Protein AF-A0A7K0R5L4-F1 (afdb_monomer_lite)

Secondary structure (DSSP, 8-state):
-------------GGGGTSS-GGGSHHHHHHHHHHHHHHHHHHHHHHHHTT-GGGGGGTTTTHHHHHHHHHHHHIIIIIHHHHHHHHHHHHHTTSPPSS-SSEEEE-SSSTT-EEEE-SSSEEEEEE------SHHHHHHHHHHHHHHHHHHHHHHHHHHHHHHHHHHHHHHHHHHHHT--

Radius of gyration: 28.21 Å; chains: 1; bounding box: 53×35×103 Å

pLDDT: mean 73.74, std 12.32, range [48.25, 95.38]

Structure (mmCIF, N/CA/C/O backbone):
data_AF-A0A7K0R5L4-F1
#
_entry.id   AF-A0A7K0R5L4-F1
#
loop_
_atom_site.group_PDB
_atom_site.id
_atom_site.type_symbol
_atom_site.label_atom_id
_atom_site.label_alt_id
_atom_site.label_comp_id
_atom_site.label_asym_id
_atom_site.label_entity_id
_atom_site.label_seq_id
_atom_site.pdbx_PDB_ins_code
_atom_site.Cartn_x
_atom_site.Cartn_y
_atom_site.Cartn_z
_atom_site.occupancy
_atom_site.B_iso_or_equiv
_atom_site.auth_seq_id
_atom_site.auth_comp_id
_atom_site.auth_asym_id
_atom_site.auth_atom_id
_atom_site.pdbx_PDB_model_num
ATOM 1 N N . MET A 1 1 ? -22.584 -23.603 46.325 1.00 52.84 1 MET A N 1
ATOM 2 C CA . MET A 1 1 ? -22.838 -22.662 45.208 1.00 52.84 1 MET A CA 1
ATOM 3 C C . MET A 1 1 ? -21.720 -22.797 44.180 1.00 52.84 1 MET A C 1
ATOM 5 O O . MET A 1 1 ? -20.584 -22.486 44.502 1.00 52.84 1 MET A O 1
ATOM 9 N N . LYS A 1 2 ? -22.004 -23.325 42.982 1.00 53.44 2 LYS A N 1
ATOM 10 C CA . LYS A 1 2 ? -21.028 -23.405 41.880 1.00 53.44 2 LYS A CA 1
ATOM 11 C C . LYS A 1 2 ? -21.052 -22.078 41.121 1.00 53.44 2 LYS A C 1
ATOM 13 O O . LYS A 1 2 ? -22.028 -21.785 40.436 1.00 53.44 2 LYS A O 1
ATOM 18 N N . THR A 1 3 ? -20.006 -21.274 41.265 1.00 54.81 3 THR A N 1
ATOM 19 C CA . THR A 1 3 ? -19.785 -20.077 40.451 1.00 54.81 3 THR A CA 1
ATOM 20 C C . THR A 1 3 ? -19.593 -20.512 39.003 1.00 54.81 3 THR A C 1
ATOM 22 O O . THR A 1 3 ? -18.590 -21.115 38.624 1.00 54.81 3 THR A O 1
ATOM 25 N N . LYS A 1 4 ? -20.619 -20.258 38.191 1.00 66.06 4 LYS A N 1
ATOM 26 C CA . LYS A 1 4 ? -20.609 -20.470 36.748 1.00 66.06 4 LYS A CA 1
ATOM 27 C C . LYS A 1 4 ? -19.575 -19.499 36.176 1.00 66.06 4 LYS A C 1
ATOM 29 O O . LYS A 1 4 ? -19.881 -18.326 35.991 1.00 66.06 4 LYS A O 1
ATOM 34 N N . ARG A 1 5 ? -18.334 -19.959 35.969 1.00 53.28 5 ARG A N 1
ATOM 35 C CA . ARG A 1 5 ? -17.346 -19.221 35.173 1.00 53.28 5 ARG A CA 1
ATOM 36 C C . ARG A 1 5 ? -17.990 -19.026 33.809 1.00 53.28 5 ARG A C 1
ATOM 38 O O . ARG A 1 5 ? -18.145 -19.989 33.061 1.00 53.28 5 ARG A O 1
ATOM 45 N N . MET A 1 6 ? -18.460 -17.811 33.538 1.00 56.47 6 MET A N 1
ATOM 46 C CA . MET A 1 6 ? -18.847 -17.434 32.191 1.00 56.47 6 MET A CA 1
ATOM 47 C C . MET A 1 6 ? -17.599 -17.651 31.349 1.00 56.47 6 MET A C 1
ATOM 49 O O . MET A 1 6 ? -16.565 -17.043 31.625 1.00 56.47 6 MET A O 1
ATOM 53 N N . ALA A 1 7 ? -17.667 -18.604 30.420 1.00 58.09 7 ALA A N 1
ATOM 54 C CA . ALA A 1 7 ? -16.623 -18.790 29.434 1.00 58.09 7 ALA A CA 1
ATOM 55 C C . ALA A 1 7 ? -16.389 -17.416 28.811 1.00 58.09 7 ALA A C 1
ATOM 57 O O . ALA A 1 7 ? -17.320 -16.842 28.240 1.00 58.09 7 ALA A O 1
ATOM 58 N N . GLN A 1 8 ? -15.195 -16.852 29.021 1.00 52.22 8 GLN A N 1
ATOM 59 C CA . GLN A 1 8 ? -14.811 -15.647 28.309 1.00 52.22 8 GLN A CA 1
ATOM 60 C C . GLN A 1 8 ? -15.031 -15.971 26.832 1.00 52.22 8 GLN A C 1
ATOM 62 O O . GLN A 1 8 ? -14.513 -16.995 26.371 1.00 52.22 8 GLN A O 1
ATOM 67 N N . PRO A 1 9 ? -15.873 -15.204 26.115 1.00 55.38 9 PRO A N 1
ATOM 68 C CA . PRO A 1 9 ? -16.010 -15.407 24.688 1.00 55.38 9 PRO A CA 1
ATOM 69 C C . PRO A 1 9 ? -14.595 -15.348 24.133 1.00 55.38 9 PRO A C 1
ATOM 71 O O . PRO A 1 9 ? -13.865 -14.408 24.450 1.00 55.38 9 PRO A O 1
ATOM 74 N N . VAL A 1 10 ? -14.197 -16.393 23.406 1.00 52.44 10 VAL A N 1
ATOM 75 C CA . VAL A 1 10 ? -12.928 -16.423 22.685 1.00 52.44 10 VAL A CA 1
ATOM 76 C C . VAL A 1 10 ? -12.973 -15.217 21.757 1.00 52.44 10 VAL A C 1
ATOM 78 O O . VAL A 1 10 ? -13.641 -15.233 20.725 1.00 52.44 10 VAL A O 1
ATOM 81 N N . TYR A 1 11 ? -12.385 -14.115 22.213 1.00 52.62 11 TYR A N 1
ATOM 82 C CA . TYR A 1 11 ? -12.186 -12.929 21.412 1.00 52.62 11 TYR A CA 1
ATOM 83 C C . TYR A 1 11 ? -11.163 -13.364 20.375 1.00 52.62 11 TYR A C 1
ATOM 85 O O . TYR A 1 11 ? -10.020 -13.649 20.727 1.00 52.62 11 TYR A O 1
ATOM 93 N N . ASP A 1 12 ? -11.596 -13.498 19.120 1.00 51.47 12 ASP A N 1
ATOM 94 C CA . ASP A 1 12 ? -10.668 -13.577 17.997 1.00 51.47 12 ASP A CA 1
ATOM 95 C C . ASP A 1 12 ? -9.736 -12.379 18.131 1.00 51.47 12 ASP A C 1
ATOM 97 O O . ASP A 1 12 ? -10.193 -11.241 18.001 1.00 51.47 12 ASP A O 1
ATOM 101 N N . ASP A 1 13 ? -8.476 -12.650 18.475 1.00 50.50 13 ASP A N 1
ATOM 102 C CA . ASP A 1 13 ? -7.498 -11.636 18.840 1.00 50.50 13 ASP A CA 1
ATOM 103 C C . ASP A 1 13 ? -7.417 -10.594 17.710 1.00 50.50 13 ASP A C 1
ATOM 105 O O . ASP A 1 13 ? -6.925 -10.886 16.607 1.00 50.50 13 ASP A O 1
ATOM 109 N N . PRO A 1 14 ? -7.954 -9.380 17.924 1.00 50.81 14 PRO A N 1
ATOM 110 C CA . PRO A 1 14 ? -8.039 -8.376 16.877 1.00 50.81 14 PRO A CA 1
ATOM 111 C C . PRO A 1 14 ? -6.661 -7.853 16.466 1.00 50.81 14 PRO A C 1
ATOM 113 O O . PRO A 1 14 ? -6.554 -7.167 15.443 1.00 50.81 14 PRO A O 1
ATOM 116 N N . ASN A 1 15 ? -5.597 -8.223 17.191 1.00 48.25 15 ASN A N 1
ATOM 117 C CA . ASN A 1 15 ? -4.221 -7.985 16.773 1.00 48.25 15 ASN A CA 1
ATOM 118 C C . ASN A 1 15 ? -3.901 -8.593 15.398 1.00 48.25 15 ASN A C 1
ATOM 120 O O . ASN A 1 15 ? -3.089 -8.023 14.669 1.00 48.25 15 ASN A O 1
ATOM 124 N N . ARG A 1 16 ? -4.612 -9.636 14.940 1.00 52.22 16 ARG A N 1
ATOM 125 C CA . ARG A 1 16 ? -4.403 -10.204 13.591 1.00 52.22 16 ARG A CA 1
ATOM 126 C C . ARG A 1 16 ? -4.712 -9.255 12.431 1.00 52.22 16 ARG A C 1
ATOM 128 O O . ARG A 1 16 ? -4.234 -9.476 11.322 1.00 52.22 16 ARG A O 1
ATOM 135 N N . LEU A 1 17 ? -5.494 -8.193 12.640 1.00 49.22 17 LEU A N 1
ATOM 136 C CA . LEU A 1 17 ? -5.710 -7.171 11.604 1.00 49.22 17 LEU A CA 1
ATOM 137 C C . LEU A 1 17 ? -4.501 -6.233 11.444 1.00 49.22 17 LEU A C 1
ATOM 139 O O . LEU A 1 17 ? -4.354 -5.619 10.389 1.00 49.22 17 LEU A O 1
ATOM 143 N N . TYR A 1 18 ? -3.633 -6.143 12.455 1.00 51.31 18 TYR A N 1
ATOM 144 C CA . TYR A 1 18 ? -2.391 -5.361 12.429 1.00 51.31 18 TYR A CA 1
ATOM 145 C C . TYR A 1 18 ? -1.170 -6.186 12.028 1.00 51.31 18 TYR A C 1
ATOM 147 O O . TYR A 1 18 ? -0.188 -5.621 11.556 1.00 51.31 18 TYR A O 1
ATOM 155 N N . GLU A 1 19 ? -1.260 -7.507 12.161 1.00 53.19 19 GLU A N 1
ATOM 156 C CA . GLU A 1 19 ? -0.303 -8.455 11.589 1.00 53.19 19 GLU A CA 1
ATOM 157 C C . GLU A 1 19 ? -0.504 -8.675 10.091 1.00 53.19 19 GLU A C 1
ATOM 159 O O . GLU A 1 19 ? 0.258 -9.430 9.489 1.00 53.19 19 GLU A O 1
ATOM 164 N N . GLN A 1 20 ? -1.510 -8.040 9.470 1.00 62.22 20 GLN A N 1
ATOM 165 C CA . GLN A 1 20 ? -1.640 -8.126 8.025 1.00 62.22 20 GLN A CA 1
ATOM 166 C C . GLN A 1 20 ? -0.349 -7.587 7.404 1.00 62.22 20 GLN A C 1
ATOM 168 O O . GLN A 1 20 ? -0.005 -6.416 7.598 1.00 62.22 20 GLN A O 1
ATOM 173 N N . PRO A 1 21 ? 0.404 -8.451 6.714 1.00 70.19 21 PRO A N 1
ATOM 174 C CA . PRO A 1 21 ? 1.707 -8.076 6.211 1.00 70.19 21 PRO A CA 1
ATOM 175 C C . PRO A 1 21 ? 1.548 -6.941 5.199 1.00 70.19 21 PRO A C 1
ATOM 177 O O . PRO A 1 21 ? 0.503 -6.815 4.566 1.00 70.19 21 PRO A O 1
ATOM 180 N N . LEU A 1 22 ? 2.579 -6.106 5.035 1.00 67.00 22 LEU A N 1
ATOM 181 C CA . LEU A 1 22 ? 2.524 -4.907 4.180 1.00 67.00 22 LEU A CA 1
ATOM 182 C C . LEU A 1 22 ? 1.993 -5.193 2.764 1.00 67.00 22 LEU A C 1
ATOM 184 O O . LEU A 1 22 ? 1.308 -4.353 2.188 1.00 67.00 22 LEU A O 1
ATOM 188 N N . TRP A 1 23 ? 2.243 -6.396 2.239 1.00 69.75 23 TRP A N 1
ATOM 189 C CA . TRP A 1 23 ? 1.754 -6.842 0.935 1.00 69.75 23 TRP A CA 1
ATOM 190 C C . TRP A 1 23 ? 0.232 -7.035 0.846 1.00 69.75 23 TRP A C 1
ATOM 192 O O . TRP A 1 23 ? -0.298 -7.129 -0.256 1.00 69.75 23 TRP A O 1
ATOM 202 N N . ALA A 1 24 ? -0.482 -7.068 1.972 1.00 71.69 24 ALA A N 1
ATOM 203 C CA . ALA A 1 24 ? -1.940 -7.090 2.024 1.00 71.69 24 ALA A CA 1
ATOM 204 C C . ALA A 1 24 ? -2.564 -5.679 1.975 1.00 71.69 24 ALA A C 1
ATOM 206 O O . ALA A 1 24 ? -3.779 -5.563 1.795 1.00 71.69 24 ALA A O 1
ATOM 207 N N . ASP A 1 25 ? -1.776 -4.600 2.117 1.00 74.88 25 ASP A N 1
ATOM 208 C CA . ASP A 1 25 ? -2.297 -3.245 1.916 1.00 74.88 25 ASP A CA 1
ATOM 209 C C . ASP A 1 25 ? -2.510 -2.991 0.418 1.00 74.88 25 ASP A C 1
ATOM 211 O O . ASP A 1 25 ? -1.589 -3.070 -0.396 1.00 74.88 25 ASP A O 1
ATOM 215 N N . LEU A 1 26 ? -3.745 -2.639 0.057 1.00 72.69 26 LEU A N 1
ATOM 216 C CA . LEU A 1 26 ? -4.140 -2.306 -1.308 1.00 72.69 26 LEU A CA 1
ATOM 217 C C . LEU A 1 26 ? -3.221 -1.255 -1.940 1.00 72.69 26 LEU A C 1
ATOM 219 O O . LEU A 1 26 ? -2.889 -1.363 -3.115 1.00 72.69 26 LEU A O 1
ATOM 223 N N . TRP A 1 27 ? -2.797 -0.248 -1.177 1.00 73.62 27 TRP A N 1
ATOM 224 C CA . TRP A 1 27 ? -1.931 0.805 -1.709 1.00 73.62 27 TRP A CA 1
ATOM 225 C C . TRP A 1 27 ? -0.513 0.319 -1.972 1.00 73.62 27 TRP A C 1
ATOM 227 O O . TRP A 1 27 ? 0.103 0.752 -2.940 1.00 73.62 27 TRP A O 1
ATOM 237 N N . PHE A 1 28 ? -0.025 -0.625 -1.165 1.00 74.62 28 PHE A N 1
ATOM 238 C CA . PHE A 1 28 ? 1.239 -1.289 -1.447 1.00 74.62 28 PHE A CA 1
ATOM 239 C C . PHE A 1 28 ? 1.141 -2.081 -2.754 1.00 74.62 28 PHE A C 1
ATOM 241 O O . PHE A 1 28 ? 2.018 -1.950 -3.601 1.00 74.62 28 PHE A O 1
ATOM 248 N N . ILE A 1 29 ? 0.047 -2.827 -2.956 1.00 76.94 29 ILE A N 1
ATOM 249 C CA . ILE A 1 29 ? -0.206 -3.563 -4.203 1.00 76.94 29 ILE A CA 1
ATOM 250 C C . ILE A 1 29 ? -0.263 -2.597 -5.390 1.00 76.94 29 ILE A C 1
ATOM 252 O O . ILE A 1 29 ? 0.447 -2.803 -6.365 1.00 76.94 29 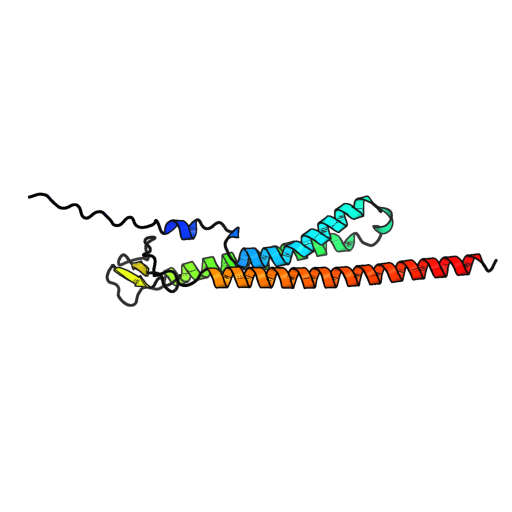ILE A O 1
ATOM 256 N N . VAL A 1 30 ? -1.047 -1.517 -5.312 1.00 75.75 30 VAL A N 1
ATOM 257 C CA . VAL A 1 30 ? -1.149 -0.520 -6.393 1.00 75.75 30 VAL A CA 1
ATOM 258 C C . VAL A 1 30 ? 0.215 0.100 -6.703 1.00 75.75 30 VAL A C 1
ATOM 260 O O . VAL A 1 30 ? 0.608 0.156 -7.865 1.00 75.75 30 VAL A O 1
ATOM 263 N N . GLY A 1 31 ? 0.962 0.515 -5.677 1.00 75.81 31 GLY A N 1
ATOM 264 C CA . GLY A 1 31 ? 2.308 1.055 -5.842 1.00 75.81 31 GLY A CA 1
ATOM 265 C C . GLY A 1 31 ? 3.258 0.055 -6.494 1.00 75.81 31 GLY A C 1
ATOM 266 O O . GLY A 1 31 ? 3.955 0.399 -7.441 1.00 75.81 31 GLY A O 1
ATOM 267 N N . PHE A 1 32 ? 3.243 -1.199 -6.043 1.00 77.25 32 PHE A N 1
ATOM 268 C CA . PHE A 1 32 ? 4.062 -2.267 -6.609 1.00 77.25 32 PHE A CA 1
ATOM 269 C C . PHE A 1 32 ? 3.725 -2.514 -8.083 1.00 77.25 32 PHE A C 1
ATOM 271 O O . PHE A 1 32 ? 4.613 -2.542 -8.929 1.00 77.25 32 PHE A O 1
ATOM 278 N N . VAL A 1 33 ? 2.439 -2.606 -8.413 1.00 79.00 33 VAL A N 1
ATOM 279 C CA . VAL A 1 33 ? 1.944 -2.816 -9.780 1.00 79.00 33 VAL A CA 1
ATOM 280 C C . VAL A 1 33 ? 2.379 -1.710 -10.738 1.00 79.00 33 VAL A C 1
ATOM 282 O O . VAL A 1 33 ? 2.673 -1.999 -11.893 1.00 79.00 33 VAL A O 1
ATOM 285 N N . LEU A 1 34 ? 2.447 -0.462 -10.277 1.00 74.12 34 LEU A N 1
ATOM 286 C CA . LEU A 1 34 ? 2.921 0.656 -11.095 1.00 74.12 34 LEU A CA 1
ATOM 287 C C . LEU A 1 34 ? 4.433 0.606 -11.353 1.00 74.12 34 LEU A C 1
ATOM 289 O O . LEU A 1 34 ? 4.889 1.123 -12.364 1.00 74.12 34 LEU A O 1
ATOM 293 N N . VAL A 1 35 ? 5.199 -0.029 -10.466 1.00 76.00 35 VAL A N 1
ATOM 294 C CA . VAL A 1 35 ? 6.668 -0.110 -10.538 1.00 76.00 35 VAL A CA 1
ATOM 295 C C . VAL A 1 35 ? 7.140 -1.331 -11.323 1.00 76.00 35 VAL A C 1
ATOM 297 O O . VAL A 1 35 ? 8.192 -1.288 -11.955 1.00 76.00 35 VAL A O 1
ATOM 300 N N . VAL A 1 36 ? 6.374 -2.426 -11.299 1.00 80.56 36 VAL A N 1
ATOM 301 C CA . VAL A 1 36 ? 6.740 -3.691 -11.955 1.00 80.56 36 VAL A CA 1
ATOM 302 C C . VAL A 1 36 ? 7.092 -3.519 -13.441 1.00 80.56 36 VAL A C 1
ATOM 304 O O . VAL A 1 36 ? 8.121 -4.066 -13.836 1.00 80.56 36 VAL A O 1
ATOM 307 N N . PRO A 1 37 ? 6.333 -2.773 -14.272 1.00 75.50 37 PRO A N 1
ATOM 308 C CA . PRO A 1 37 ? 6.690 -2.570 -15.675 1.00 75.50 37 PRO A CA 1
ATOM 309 C C . PRO A 1 37 ? 8.041 -1.874 -15.852 1.00 75.50 37 PRO A C 1
ATOM 311 O O . PRO A 1 37 ? 8.851 -2.325 -16.658 1.00 75.50 37 PRO A O 1
ATOM 314 N N . ASP A 1 38 ? 8.315 -0.829 -15.066 1.00 70.62 38 ASP A N 1
ATOM 315 C CA . ASP A 1 38 ? 9.579 -0.087 -15.130 1.00 70.62 38 ASP A CA 1
ATOM 316 C C . ASP A 1 38 ? 10.762 -0.979 -14.726 1.00 70.62 38 ASP A C 1
ATOM 318 O O . ASP A 1 38 ? 11.788 -1.012 -15.407 1.00 70.62 38 ASP A O 1
ATOM 322 N N . VAL A 1 39 ? 10.598 -1.776 -13.663 1.00 75.12 39 VAL A N 1
ATOM 323 C CA . VAL A 1 39 ? 11.603 -2.760 -13.233 1.00 75.12 39 VAL A CA 1
ATOM 324 C C . VAL A 1 39 ? 11.813 -3.831 -14.301 1.00 75.12 39 VAL A C 1
ATOM 326 O O . VAL A 1 39 ? 12.952 -4.193 -14.582 1.00 75.12 39 VAL A O 1
ATOM 329 N N . LEU A 1 40 ? 10.745 -4.321 -14.934 1.00 76.75 40 LEU A N 1
ATOM 330 C CA . LEU A 1 40 ? 10.834 -5.322 -15.996 1.00 76.75 40 LEU A CA 1
ATOM 331 C C . LEU A 1 40 ? 11.591 -4.776 -17.213 1.00 76.75 40 LEU A C 1
ATOM 333 O O . LEU A 1 40 ? 12.484 -5.446 -17.726 1.00 76.75 40 LEU A O 1
ATOM 337 N N . VAL A 1 41 ? 11.274 -3.554 -17.652 1.00 72.88 41 VAL A N 1
ATOM 338 C CA . VAL A 1 41 ? 11.983 -2.876 -18.748 1.00 72.88 41 VAL A CA 1
ATOM 339 C C . VAL A 1 41 ? 13.452 -2.682 -18.389 1.00 72.88 41 VAL A C 1
ATOM 341 O O . VAL A 1 41 ? 14.317 -2.963 -19.214 1.00 72.88 41 VAL A O 1
ATOM 344 N N . PHE A 1 42 ? 13.751 -2.270 -17.156 1.00 70.38 42 PHE A N 1
ATOM 345 C CA . PHE A 1 42 ? 15.122 -2.114 -16.681 1.00 70.38 42 PHE A CA 1
ATOM 346 C C . PHE A 1 42 ? 15.895 -3.443 -16.685 1.00 70.38 42 PHE A C 1
ATOM 348 O O . PHE A 1 42 ? 17.019 -3.501 -17.180 1.00 70.38 42 PHE A O 1
ATOM 355 N N . VAL A 1 43 ? 15.285 -4.533 -16.212 1.00 77.00 43 VAL A N 1
ATOM 356 C CA 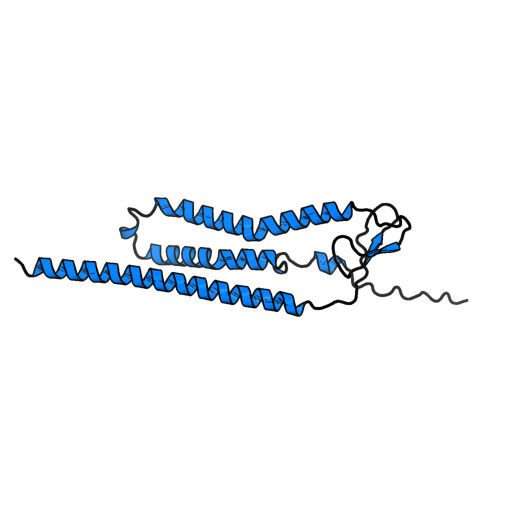. VAL A 1 43 ? 15.883 -5.878 -16.250 1.00 77.00 43 VAL A CA 1
ATOM 357 C C . VAL A 1 43 ? 16.097 -6.346 -17.690 1.00 77.00 43 VAL A C 1
ATOM 359 O O . VAL A 1 43 ? 17.168 -6.856 -18.008 1.00 77.00 43 VAL A O 1
ATOM 362 N N . LEU A 1 44 ? 15.127 -6.132 -18.584 1.00 74.38 44 LEU A N 1
ATOM 363 C CA . LEU A 1 44 ? 15.268 -6.445 -20.009 1.00 74.38 44 LEU A CA 1
ATOM 364 C C . LEU A 1 44 ? 16.391 -5.630 -20.658 1.00 74.38 44 LEU A C 1
ATOM 366 O O . LEU A 1 44 ? 17.161 -6.179 -21.444 1.00 74.38 44 LEU A O 1
ATOM 370 N N . MET A 1 45 ? 16.523 -4.347 -20.310 1.00 67.94 45 MET A N 1
ATOM 371 C CA . MET A 1 45 ? 17.636 -3.510 -20.754 1.00 67.94 45 MET A CA 1
ATOM 372 C C . MET A 1 45 ? 18.975 -4.044 -20.252 1.00 67.94 45 MET A C 1
ATOM 374 O O . MET A 1 45 ? 19.905 -4.131 -21.045 1.00 67.94 45 MET A O 1
ATOM 378 N N . LEU A 1 46 ? 19.076 -4.459 -18.987 1.00 69.94 46 LEU A N 1
ATOM 379 C CA . LEU A 1 46 ? 20.302 -5.047 -18.442 1.00 69.94 46 LEU A CA 1
ATOM 380 C C . LEU A 1 46 ? 20.671 -6.352 -19.153 1.00 69.94 46 LEU A C 1
ATOM 382 O O . LEU A 1 46 ? 21.796 -6.482 -19.629 1.00 69.94 46 LEU A O 1
ATOM 386 N N . VAL A 1 47 ? 19.716 -7.272 -19.310 1.00 77.19 47 VAL A N 1
ATOM 387 C CA . VAL A 1 47 ? 19.922 -8.556 -20.005 1.00 77.19 47 VAL A CA 1
ATOM 388 C C . VAL A 1 47 ? 20.346 -8.326 -21.459 1.00 77.19 47 VAL A C 1
ATOM 390 O O . VAL A 1 47 ? 21.212 -9.028 -21.976 1.00 77.19 47 VAL A O 1
ATOM 393 N N . LYS A 1 48 ? 19.774 -7.314 -22.124 1.00 67.75 48 LYS A N 1
ATOM 394 C CA . LYS A 1 48 ? 20.101 -6.970 -23.513 1.00 67.75 48 LYS A CA 1
ATOM 395 C C . LYS A 1 48 ? 21.389 -6.147 -23.644 1.00 67.75 48 LYS A C 1
ATOM 397 O O . LYS A 1 48 ? 22.043 -6.226 -24.677 1.00 67.75 48 LYS A O 1
ATOM 402 N N . SER A 1 49 ? 21.796 -5.395 -22.619 1.00 56.59 49 SER A N 1
ATOM 403 C CA . SER A 1 49 ? 23.059 -4.637 -22.612 1.00 56.59 49 SER A CA 1
ATOM 404 C C . SER A 1 49 ? 24.293 -5.539 -22.607 1.00 56.59 49 SER A C 1
ATOM 406 O O . SER A 1 49 ? 25.331 -5.151 -23.137 1.00 56.59 49 SER A O 1
ATOM 408 N N . SER A 1 50 ? 24.159 -6.787 -22.142 1.00 54.88 50 SER A N 1
ATOM 409 C CA . SER A 1 50 ? 25.177 -7.827 -22.335 1.00 54.88 50 SER A CA 1
ATOM 410 C C . SER A 1 50 ? 25.410 -8.178 -23.813 1.00 54.88 50 SER A C 1
ATOM 412 O O . SER A 1 50 ? 26.404 -8.821 -24.126 1.00 54.88 50 SER A O 1
ATOM 414 N N . PHE A 1 51 ? 24.520 -7.759 -24.722 1.00 51.00 51 PHE A N 1
ATOM 415 C CA . PHE A 1 51 ? 24.558 -8.099 -26.146 1.00 51.00 51 PHE A CA 1
ATOM 416 C C . PHE A 1 51 ? 25.075 -6.988 -27.072 1.00 51.00 51 PHE A C 1
ATOM 418 O O . PHE A 1 51 ? 25.289 -7.261 -28.251 1.00 51.00 51 PHE A O 1
ATOM 425 N N . SER A 1 52 ? 25.298 -5.750 -26.609 1.00 49.88 52 SER A N 1
ATOM 426 C CA . SER A 1 52 ? 25.893 -4.721 -27.479 1.00 49.88 52 SER A CA 1
ATOM 427 C C . SER A 1 52 ? 26.504 -3.562 -26.691 1.00 49.88 52 SER A C 1
ATOM 429 O O . SER A 1 52 ? 25.863 -2.545 -26.435 1.00 49.88 52 SER A O 1
ATOM 431 N N . VAL A 1 53 ? 27.780 -3.710 -26.331 1.00 52.06 53 VAL A N 1
ATOM 432 C CA . VAL A 1 53 ? 28.603 -2.637 -25.744 1.00 52.06 53 VAL A CA 1
ATOM 433 C C . VAL A 1 53 ? 28.814 -1.478 -26.742 1.00 52.06 53 VAL A C 1
ATOM 435 O O . VAL A 1 53 ? 29.076 -0.348 -26.331 1.00 52.06 53 VAL A O 1
ATOM 438 N N . GLU A 1 54 ? 28.603 -1.701 -28.042 1.00 53.72 54 GLU A N 1
ATOM 439 C CA . GLU A 1 54 ? 28.837 -0.701 -29.095 1.00 53.72 54 GLU A CA 1
ATOM 440 C C . GLU A 1 54 ? 27.729 0.361 -29.240 1.00 53.72 54 GLU A C 1
ATOM 442 O O . GLU A 1 54 ? 28.025 1.480 -29.651 1.00 53.72 54 GLU A O 1
ATOM 447 N N . LEU A 1 55 ? 26.480 0.103 -28.822 1.00 50.28 55 LEU A N 1
ATOM 448 C CA . LEU A 1 55 ? 25.419 1.134 -28.835 1.00 50.28 55 LEU A CA 1
ATOM 449 C C . LEU A 1 55 ? 25.457 2.078 -27.614 1.00 50.28 55 LEU A C 1
ATOM 451 O O . LEU A 1 55 ? 24.723 3.067 -27.554 1.00 50.28 55 LEU A O 1
ATOM 455 N N . THR A 1 56 ? 26.297 1.785 -26.621 1.00 50.94 56 THR A N 1
ATOM 456 C CA . THR A 1 56 ? 26.277 2.444 -25.304 1.00 50.94 56 THR A CA 1
ATOM 457 C C . THR A 1 56 ? 26.987 3.796 -25.259 1.00 50.94 56 THR A C 1
ATOM 459 O O . THR A 1 56 ? 26.788 4.543 -24.304 1.00 50.94 56 THR A O 1
ATOM 462 N N . GLY A 1 57 ? 27.752 4.173 -26.288 1.00 52.34 57 GLY A N 1
ATOM 463 C CA . GLY A 1 57 ? 28.557 5.404 -26.288 1.00 52.34 57 GLY A CA 1
ATOM 464 C C . GLY A 1 57 ? 27.775 6.715 -26.105 1.00 52.34 57 GLY A C 1
ATOM 465 O O . GLY A 1 57 ? 28.361 7.721 -25.712 1.00 52.34 57 GLY A O 1
ATOM 466 N N . HIS A 1 58 ? 26.457 6.729 -26.341 1.00 51.62 58 HIS A N 1
ATOM 467 C CA . HIS A 1 58 ? 25.609 7.925 -26.185 1.00 51.62 58 HIS A CA 1
ATOM 468 C C . HIS A 1 58 ? 24.445 7.768 -25.188 1.00 51.62 58 HIS A C 1
ATOM 470 O O . HIS A 1 58 ? 23.735 8.734 -24.924 1.00 51.62 58 HIS A O 1
ATOM 476 N N . ALA A 1 59 ? 24.256 6.591 -24.581 1.00 53.44 59 ALA A N 1
ATOM 477 C CA . ALA A 1 59 ? 23.103 6.307 -23.712 1.00 53.44 59 ALA A CA 1
ATOM 478 C C . ALA A 1 59 ? 23.414 6.337 -22.200 1.00 53.44 59 ALA A C 1
ATOM 480 O O . ALA A 1 59 ? 22.497 6.278 -21.379 1.00 53.44 59 ALA A O 1
ATOM 481 N N . ILE A 1 60 ? 24.687 6.457 -21.803 1.00 53.16 60 ILE A N 1
A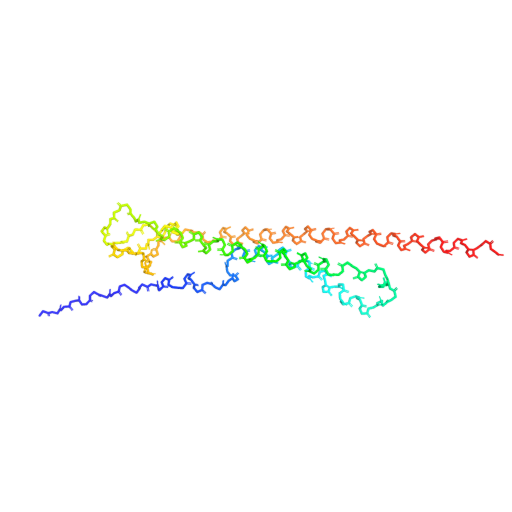TOM 482 C CA . ILE A 1 60 ? 25.115 6.344 -20.392 1.00 53.16 60 ILE A CA 1
ATOM 483 C C . ILE A 1 60 ? 24.518 7.457 -19.503 1.00 53.16 60 ILE A C 1
ATOM 485 O O . ILE A 1 60 ? 24.275 7.233 -18.319 1.00 53.16 60 ILE A O 1
ATOM 489 N N . GLY A 1 61 ? 24.162 8.617 -20.069 1.00 57.88 61 GLY A N 1
ATOM 490 C CA . GLY A 1 61 ? 23.525 9.711 -19.323 1.00 57.88 61 GLY A CA 1
ATOM 491 C C . GLY A 1 61 ? 22.085 9.442 -18.851 1.00 57.88 61 GLY A C 1
ATOM 492 O O . GLY A 1 61 ? 21.620 10.102 -17.925 1.00 57.88 61 GLY A O 1
ATOM 493 N N . GLY A 1 62 ? 21.369 8.477 -19.444 1.00 61.06 62 GLY A N 1
ATOM 494 C CA . GLY A 1 62 ? 19.943 8.242 -19.158 1.00 61.06 62 GLY A CA 1
ATOM 495 C C . GLY A 1 62 ? 19.654 7.307 -17.977 1.00 61.06 62 GLY A C 1
ATOM 496 O O . GLY A 1 62 ? 18.595 7.402 -17.354 1.00 61.06 62 GLY A O 1
ATOM 497 N N . TYR A 1 63 ? 20.592 6.421 -17.633 1.00 65.25 63 TYR A N 1
ATOM 498 C CA . TYR A 1 63 ? 20.406 5.403 -16.591 1.00 65.25 63 TYR A CA 1
ATOM 499 C C . TYR A 1 63 ? 20.131 5.955 -15.186 1.00 65.25 63 TYR A C 1
ATOM 501 O O . TYR A 1 63 ? 19.152 5.516 -14.578 1.00 65.25 63 TYR A O 1
ATOM 509 N N . PRO A 1 64 ? 20.911 6.915 -14.646 1.00 70.19 64 PRO A N 1
ATOM 510 C CA . PRO A 1 64 ? 20.649 7.429 -13.302 1.00 70.19 64 PRO A CA 1
ATOM 511 C C . PRO A 1 64 ? 19.293 8.141 -13.214 1.00 70.19 64 PRO A C 1
ATOM 513 O O . PRO A 1 64 ? 18.631 8.067 -12.180 1.00 70.19 64 PRO A O 1
ATOM 516 N N . PHE A 1 65 ? 18.832 8.761 -14.307 1.00 70.31 65 PHE A N 1
ATOM 517 C CA . PHE A 1 65 ? 17.514 9.391 -14.361 1.00 70.31 65 PHE A CA 1
ATOM 518 C C . PHE A 1 65 ? 16.379 8.357 -14.332 1.00 70.31 65 PHE A C 1
ATOM 520 O O . PHE A 1 65 ? 15.420 8.518 -13.577 1.00 70.31 65 PHE A O 1
ATOM 527 N N . PHE A 1 66 ? 16.499 7.263 -15.091 1.00 68.88 66 PHE A N 1
ATOM 528 C CA . PHE A 1 66 ? 15.521 6.168 -15.074 1.00 68.88 66 PHE A CA 1
ATOM 529 C C . PHE A 1 66 ? 15.444 5.475 -13.714 1.00 68.88 66 PHE A C 1
ATOM 531 O O . PHE A 1 66 ? 14.351 5.249 -13.190 1.00 68.88 66 PHE A O 1
ATOM 538 N N . LEU A 1 67 ? 16.597 5.170 -13.120 1.00 72.44 67 LEU A N 1
ATOM 539 C CA . LEU A 1 67 ? 16.679 4.488 -11.832 1.00 72.44 67 LEU A CA 1
ATOM 540 C C . LEU A 1 67 ? 16.151 5.388 -10.709 1.00 72.44 67 LEU A C 1
ATOM 542 O O . LEU A 1 67 ? 15.318 4.955 -9.915 1.00 72.44 67 LEU A O 1
ATOM 546 N N . GLY A 1 68 ? 16.536 6.669 -10.717 1.00 77.31 68 GLY A N 1
ATOM 547 C CA . GLY A 1 68 ? 16.001 7.682 -9.809 1.00 77.31 68 GLY A CA 1
ATOM 548 C C . GLY A 1 68 ? 14.482 7.802 -9.918 1.00 77.31 68 GLY A C 1
ATOM 549 O O . GLY A 1 68 ? 13.786 7.660 -8.916 1.00 77.31 68 GLY A O 1
ATOM 550 N N . ARG A 1 69 ? 13.948 7.956 -11.136 1.00 79.31 69 ARG A N 1
ATOM 551 C CA . ARG A 1 69 ? 12.499 8.026 -11.380 1.00 79.31 69 ARG A CA 1
ATOM 552 C C . ARG A 1 69 ? 11.770 6.780 -10.877 1.00 79.31 69 ARG A C 1
ATOM 554 O O . ARG A 1 69 ? 10.747 6.920 -10.212 1.00 79.31 69 ARG A O 1
ATOM 561 N N . THR A 1 70 ? 12.291 5.588 -11.160 1.00 75.62 70 THR A N 1
ATOM 562 C CA . THR A 1 70 ? 11.674 4.315 -10.749 1.00 75.62 70 THR A CA 1
ATOM 563 C C . THR A 1 70 ? 11.620 4.204 -9.227 1.00 75.62 70 THR A C 1
ATOM 565 O O . THR A 1 70 ? 10.571 3.901 -8.664 1.00 75.62 70 THR A O 1
ATOM 568 N N . VAL A 1 71 ? 12.720 4.527 -8.539 1.00 78.25 71 VAL A N 1
ATOM 569 C CA . VAL A 1 71 ? 12.778 4.530 -7.070 1.00 78.25 71 VAL A CA 1
ATOM 570 C C . VAL A 1 71 ? 11.828 5.576 -6.485 1.00 78.25 71 VAL A C 1
ATOM 572 O O . VAL A 1 71 ? 11.105 5.281 -5.534 1.00 78.25 71 VAL A O 1
ATOM 575 N N . THR A 1 72 ? 11.771 6.778 -7.061 1.00 79.75 72 THR A N 1
ATOM 576 C CA . THR A 1 72 ? 10.853 7.836 -6.622 1.00 79.75 72 THR A CA 1
ATOM 577 C C . THR A 1 72 ? 9.393 7.421 -6.787 1.00 79.75 72 THR A C 1
ATOM 579 O O . THR A 1 72 ? 8.613 7.582 -5.850 1.00 79.75 72 THR A O 1
ATOM 582 N N . LEU A 1 73 ? 9.017 6.845 -7.932 1.00 77.44 73 LEU A N 1
ATOM 583 C CA . LEU A 1 73 ? 7.662 6.339 -8.169 1.00 77.44 73 LEU A CA 1
ATOM 584 C C . LEU A 1 73 ? 7.325 5.178 -7.236 1.00 77.44 73 LEU A C 1
ATOM 586 O O . LEU A 1 73 ? 6.229 5.148 -6.680 1.00 77.44 73 LEU A O 1
ATOM 590 N N . ALA A 1 74 ? 8.273 4.274 -6.991 1.00 74.44 74 ALA A N 1
ATOM 591 C CA . ALA A 1 74 ? 8.085 3.191 -6.039 1.00 74.44 74 ALA A CA 1
ATOM 592 C C . ALA A 1 74 ? 7.842 3.717 -4.630 1.00 74.44 74 ALA A C 1
ATOM 594 O O . ALA A 1 74 ? 6.891 3.299 -3.968 1.00 74.44 74 ALA A O 1
ATOM 595 N N . PHE A 1 75 ? 8.643 4.679 -4.183 1.00 78.81 75 PHE A N 1
ATOM 596 C CA . PHE A 1 75 ? 8.490 5.278 -2.868 1.00 78.81 75 PHE A CA 1
ATOM 597 C C . PHE A 1 75 ? 7.162 6.038 -2.731 1.00 78.81 75 PHE A C 1
ATOM 599 O O . PHE A 1 75 ? 6.419 5.817 -1.772 1.00 78.81 75 PHE A O 1
ATOM 606 N N . LEU A 1 76 ? 6.826 6.888 -3.706 1.00 79.38 76 LEU A N 1
ATOM 607 C CA . LEU A 1 76 ? 5.585 7.670 -3.723 1.00 79.38 76 LEU A CA 1
ATOM 608 C C . LEU A 1 76 ? 4.336 6.793 -3.845 1.00 79.38 76 LEU A C 1
ATOM 610 O O . LEU A 1 76 ? 3.315 7.108 -3.242 1.00 79.38 76 LEU A O 1
ATOM 614 N N . GLY A 1 77 ? 4.410 5.709 -4.616 1.00 74.69 77 GLY A N 1
ATOM 615 C CA . GLY A 1 77 ? 3.286 4.813 -4.866 1.00 74.69 77 GLY A CA 1
ATOM 616 C C . GLY A 1 77 ? 3.045 3.805 -3.747 1.00 74.69 77 GLY A C 1
ATOM 617 O O . GLY A 1 77 ? 1.896 3.468 -3.483 1.00 74.69 77 GLY A O 1
ATOM 618 N N . SER A 1 78 ? 4.099 3.323 -3.079 1.00 71.88 78 SER A N 1
ATOM 619 C CA . SER A 1 78 ? 3.982 2.236 -2.092 1.00 71.88 78 SER A CA 1
ATOM 620 C C . SER A 1 78 ? 4.198 2.689 -0.648 1.00 71.88 78 SER A C 1
ATOM 622 O O . SER A 1 78 ? 3.409 2.344 0.230 1.00 71.88 78 SER A O 1
ATOM 624 N N . VAL A 1 79 ? 5.229 3.492 -0.379 1.00 75.94 79 VAL A N 1
ATOM 625 C CA . VAL A 1 79 ? 5.640 3.825 0.993 1.00 75.94 79 VAL A CA 1
ATOM 626 C C . VAL A 1 79 ? 4.884 5.039 1.512 1.00 75.94 79 VAL A C 1
ATOM 628 O O . VAL A 1 79 ? 4.355 5.015 2.627 1.00 75.94 79 VAL A O 1
ATOM 631 N N . LEU A 1 80 ? 4.790 6.100 0.707 1.00 77.06 80 LEU A N 1
ATOM 632 C CA . LEU A 1 80 ? 4.162 7.349 1.130 1.00 77.06 80 LEU A CA 1
ATOM 633 C C . LEU A 1 80 ? 2.688 7.170 1.552 1.00 77.06 80 LEU A C 1
ATOM 635 O O . LEU A 1 80 ? 2.331 7.666 2.625 1.00 77.06 80 LEU A O 1
ATOM 639 N N . PRO A 1 81 ? 1.833 6.424 0.821 1.00 75.81 81 PRO A N 1
ATOM 640 C CA . PRO A 1 81 ? 0.440 6.234 1.220 1.00 75.81 81 PRO A CA 1
ATOM 641 C C . PRO A 1 81 ? 0.322 5.478 2.545 1.00 75.81 81 PRO A C 1
ATOM 643 O O . PRO A 1 81 ? -0.526 5.813 3.373 1.00 75.81 81 PRO A O 1
ATOM 646 N N . VAL A 1 82 ? 1.206 4.504 2.790 1.00 76.56 82 VAL A N 1
ATOM 647 C CA . VAL A 1 82 ? 1.260 3.757 4.054 1.00 76.56 82 VAL A CA 1
ATOM 648 C C . VAL A 1 82 ? 1.632 4.688 5.209 1.00 76.56 82 VAL A C 1
ATOM 650 O O . VAL A 1 82 ? 0.989 4.649 6.261 1.00 76.56 82 VAL A O 1
ATOM 653 N N . LEU A 1 83 ? 2.616 5.571 5.016 1.00 79.31 83 LEU A N 1
ATOM 654 C CA . LEU A 1 83 ? 3.024 6.550 6.027 1.00 79.31 83 LEU A CA 1
ATOM 655 C C . LEU A 1 83 ? 1.924 7.575 6.321 1.00 79.31 83 LEU A C 1
ATOM 657 O O . LEU A 1 83 ? 1.607 7.786 7.493 1.00 79.31 83 LEU A O 1
ATOM 661 N N . ILE A 1 84 ? 1.299 8.149 5.287 1.00 79.25 84 ILE A N 1
ATOM 662 C CA . ILE A 1 84 ? 0.176 9.091 5.429 1.00 79.25 84 ILE A CA 1
ATOM 663 C C . ILE A 1 84 ? -0.987 8.414 6.157 1.00 79.25 84 ILE A C 1
ATOM 665 O O . ILE A 1 84 ? -1.562 8.961 7.095 1.00 79.25 84 ILE A O 1
ATOM 669 N N . ARG A 1 85 ? -1.315 7.172 5.797 1.00 78.88 85 ARG A N 1
ATOM 670 C CA . ARG A 1 85 ? -2.379 6.427 6.472 1.00 78.88 85 ARG A CA 1
ATOM 671 C C . ARG A 1 85 ? -2.029 6.174 7.933 1.00 78.88 85 ARG A C 1
ATOM 673 O O . ARG A 1 85 ? -2.887 6.324 8.800 1.00 78.88 85 ARG A O 1
ATOM 680 N N . ARG A 1 86 ? -0.779 5.814 8.232 1.00 81.25 86 ARG A N 1
ATOM 681 C CA . ARG A 1 86 ? -0.315 5.577 9.604 1.00 81.25 86 ARG A CA 1
ATOM 682 C C . ARG A 1 86 ? -0.343 6.858 10.440 1.00 81.25 86 ARG A C 1
ATOM 684 O O . ARG A 1 86 ? -0.726 6.782 11.608 1.00 81.25 86 ARG A O 1
ATOM 691 N N . SER A 1 87 ? -0.002 8.014 9.867 1.00 85.88 87 SER A N 1
ATOM 692 C CA . SER A 1 87 ? -0.080 9.303 10.565 1.00 85.88 87 SER A CA 1
ATOM 693 C C . SER A 1 87 ? -1.531 9.719 10.823 1.00 85.88 87 SER A C 1
ATOM 695 O O . SER A 1 87 ? -1.885 9.957 11.978 1.00 85.88 87 SER A O 1
ATOM 697 N N . SER A 1 88 ? -2.410 9.668 9.815 1.00 81.75 88 SER A N 1
ATOM 698 C CA . SER A 1 88 ? -3.838 9.983 9.981 1.00 81.75 88 SER A CA 1
ATOM 699 C C . SER A 1 88 ? -4.532 9.068 10.994 1.00 81.75 88 SER A C 1
ATOM 701 O O . SER A 1 88 ? -5.446 9.492 11.698 1.00 81.75 88 SER A O 1
ATOM 703 N N . ARG A 1 89 ? -4.108 7.801 11.105 1.00 82.56 89 ARG A N 1
ATOM 704 C CA . ARG A 1 89 ? -4.620 6.872 12.127 1.00 82.56 89 ARG A CA 1
ATOM 705 C C . ARG A 1 89 ? -4.289 7.332 13.542 1.00 82.56 89 ARG A C 1
ATOM 707 O O . ARG A 1 89 ? -5.169 7.316 14.396 1.00 82.56 89 ARG A O 1
ATOM 714 N N . ARG A 1 90 ? -3.042 7.749 13.783 1.00 83.94 90 ARG A N 1
ATOM 715 C CA . ARG A 1 90 ? -2.615 8.255 15.097 1.00 83.94 90 ARG A CA 1
ATOM 716 C C . ARG A 1 90 ? -3.399 9.496 15.493 1.00 83.94 90 ARG A C 1
ATOM 718 O O . ARG A 1 90 ? -3.775 9.624 16.649 1.00 83.94 90 ARG A O 1
ATOM 725 N N . GLU A 1 91 ? -3.673 10.373 14.537 1.00 84.38 91 GLU A N 1
ATOM 726 C CA . GLU A 1 91 ? -4.462 11.577 14.780 1.00 84.38 91 GLU A CA 1
ATOM 727 C C . GLU A 1 91 ? -5.916 11.250 15.143 1.00 84.38 91 GLU A C 1
ATOM 729 O O . GLU A 1 91 ? -6.442 11.774 16.119 1.00 84.38 91 GLU A O 1
ATOM 734 N N . ARG A 1 92 ? -6.545 10.298 14.446 1.00 84.38 92 ARG A N 1
ATOM 735 C CA . ARG A 1 92 ? -7.920 9.866 14.753 1.00 84.38 92 ARG A CA 1
ATOM 736 C C . ARG A 1 92 ? -8.059 9.176 16.103 1.00 84.38 92 ARG A C 1
ATOM 738 O O . ARG A 1 92 ? -9.083 9.340 16.751 1.00 84.38 92 ARG A O 1
ATOM 745 N N . LEU A 1 93 ? -7.042 8.442 16.545 1.00 83.62 93 LEU A N 1
ATOM 746 C CA . LEU A 1 93 ? -7.024 7.847 17.885 1.00 83.62 93 LEU A CA 1
ATOM 747 C C . LEU A 1 93 ? -6.876 8.893 18.997 1.00 83.62 93 LEU A C 1
ATOM 749 O O . LEU A 1 93 ? -7.092 8.576 20.157 1.00 83.62 93 LEU A O 1
ATOM 753 N N . ARG A 1 94 ? -6.546 10.149 18.684 1.00 86.00 94 ARG A N 1
ATOM 754 C CA . ARG A 1 94 ? -6.599 11.232 19.677 1.00 86.00 94 ARG A CA 1
ATOM 755 C C . ARG A 1 94 ? -8.009 11.787 19.862 1.00 86.00 94 ARG A C 1
ATOM 757 O O . ARG A 1 94 ? -8.251 12.509 20.826 1.00 86.00 94 ARG A O 1
ATOM 764 N N . LEU A 1 95 ? -8.939 11.468 18.959 1.00 86.25 95 LEU A N 1
ATOM 765 C CA . LEU A 1 95 ? -10.324 11.908 19.067 1.00 86.25 95 LEU A CA 1
ATOM 766 C C . LEU A 1 95 ? -11.016 11.105 20.167 1.00 86.25 95 LEU A C 1
ATOM 768 O O . LEU A 1 95 ? -11.125 9.882 20.081 1.00 86.25 95 LEU A O 1
ATOM 772 N N . ARG A 1 96 ? -11.489 11.801 21.202 1.00 86.69 96 ARG A N 1
ATOM 773 C CA . ARG A 1 96 ? -12.281 11.186 22.268 1.00 86.69 96 ARG A CA 1
ATOM 774 C C . ARG A 1 96 ? -13.677 10.820 21.751 1.00 86.69 96 ARG A C 1
ATOM 776 O O . ARG A 1 96 ? -14.232 11.565 20.936 1.00 86.69 96 ARG A O 1
ATOM 783 N N . PRO A 1 97 ? -14.265 9.704 22.213 1.00 88.25 97 PRO A N 1
ATOM 784 C CA . PRO A 1 97 ? -15.663 9.406 21.935 1.00 88.25 97 PRO A CA 1
ATOM 785 C C . PRO A 1 97 ? -16.581 10.474 22.546 1.00 88.25 97 PRO A C 1
ATOM 787 O O . PRO A 1 97 ? -16.233 11.142 23.518 1.00 88.25 97 PRO A O 1
ATOM 790 N N . ALA A 1 98 ? -17.784 10.625 21.983 1.00 85.00 98 ALA A N 1
ATOM 791 C CA . ALA A 1 98 ? -18.763 11.612 22.452 1.00 85.00 98 ALA A CA 1
ATOM 792 C C . ALA A 1 98 ? -19.22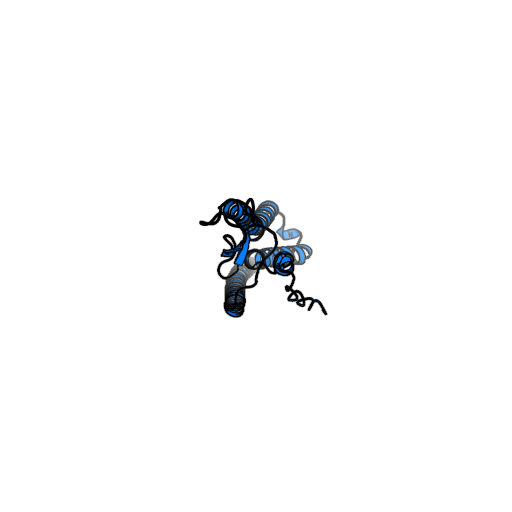0 11.376 23.907 1.00 85.00 98 ALA A C 1
ATOM 794 O O . ALA A 1 98 ? -19.691 12.300 24.564 1.00 85.00 98 ALA A O 1
ATOM 795 N N . ARG A 1 99 ? -19.087 10.141 24.406 1.00 84.19 99 ARG A N 1
ATOM 796 C CA . ARG A 1 99 ? -19.301 9.774 25.809 1.00 84.19 99 ARG A CA 1
ATOM 797 C C . ARG A 1 99 ? -17.974 9.323 26.400 1.00 84.19 99 ARG A C 1
ATOM 799 O O . ARG A 1 99 ? -17.267 8.551 25.767 1.00 84.19 99 ARG A O 1
ATOM 806 N N . ILE A 1 100 ? -17.660 9.807 27.599 1.00 87.25 100 ILE A N 1
ATOM 807 C CA . ILE A 1 100 ? -16.357 9.584 28.251 1.00 87.25 100 ILE A CA 1
ATOM 808 C C . ILE A 1 100 ? -16.359 8.288 29.083 1.00 87.25 100 ILE A C 1
ATOM 810 O O . ILE A 1 100 ? -15.307 7.818 29.500 1.00 87.25 100 ILE A O 1
ATOM 814 N N . GLU A 1 101 ? -17.527 7.680 29.297 1.00 94.38 101 GLU A N 1
ATOM 815 C CA . GLU A 1 101 ? -17.655 6.440 30.061 1.00 94.38 101 GLU A CA 1
ATOM 816 C C . GLU A 1 101 ? -16.911 5.278 29.382 1.00 94.38 101 GLU A C 1
ATOM 818 O O . GLU A 1 101 ? -16.988 5.148 28.154 1.00 94.38 101 GLU A O 1
ATOM 823 N N . PRO A 1 102 ? -16.221 4.414 30.146 1.00 95.38 102 PRO A N 1
ATOM 824 C CA . PRO A 1 102 ? -15.568 3.235 29.595 1.00 95.38 102 PRO A CA 1
ATOM 825 C C . PRO A 1 102 ? -16.565 2.323 28.868 1.00 95.38 102 PRO A C 1
ATOM 827 O O . PRO A 1 102 ? -17.647 2.032 29.379 1.00 95.38 102 PRO A O 1
ATOM 830 N N . GLY A 1 103 ? -16.219 1.860 27.667 1.00 94.50 103 GLY A N 1
ATOM 831 C CA . GLY A 1 103 ? -17.112 1.024 26.868 1.00 94.50 103 GLY A CA 1
ATOM 832 C C . GLY A 1 103 ? -16.687 0.841 25.415 1.00 94.50 103 GLY A C 1
ATOM 833 O O . GLY A 1 103 ? -15.710 1.417 24.942 1.00 94.50 103 GLY A O 1
ATOM 834 N N . PHE A 1 104 ? -17.432 0.007 24.688 1.00 92.81 104 PHE A N 1
ATOM 835 C CA . PHE A 1 104 ? -17.206 -0.221 23.260 1.00 92.81 104 PHE A CA 1
ATOM 836 C C . PHE A 1 104 ? -17.912 0.846 22.424 1.00 92.81 104 PHE A C 1
ATOM 838 O O . PHE A 1 104 ? -19.141 0.914 22.388 1.00 92.81 104 PHE A O 1
ATOM 845 N N . TYR A 1 105 ? -17.129 1.627 21.690 1.00 93.31 105 TYR A N 1
ATOM 846 C CA . TYR A 1 105 ? -17.613 2.665 20.782 1.00 93.31 105 TYR A CA 1
ATOM 847 C C . TYR A 1 105 ? -17.185 2.366 19.353 1.00 93.31 105 TYR A C 1
ATOM 849 O O . TYR A 1 105 ? -16.360 1.490 19.111 1.00 93.31 105 TYR A O 1
ATOM 857 N N . GLN A 1 106 ? -17.752 3.080 18.383 1.00 91.56 106 GLN A N 1
ATOM 858 C CA . GLN A 1 106 ? -17.345 2.931 16.990 1.00 91.56 106 GLN A CA 1
ATOM 859 C C . GLN A 1 106 ? -15.871 3.327 16.825 1.00 91.56 106 GLN A C 1
ATOM 861 O O . GLN A 1 106 ? -15.475 4.405 17.262 1.00 91.56 106 GLN A O 1
ATOM 866 N N . ASP A 1 107 ? -15.069 2.452 16.213 1.00 89.50 107 ASP A N 1
ATOM 867 C CA . ASP A 1 107 ? -13.635 2.683 16.036 1.00 89.50 107 ASP A CA 1
ATOM 868 C C . ASP A 1 107 ? -13.430 3.935 15.150 1.00 89.50 107 ASP A C 1
ATOM 870 O O . ASP A 1 107 ? -13.884 3.947 13.997 1.00 89.50 107 ASP A O 1
ATOM 874 N N . PRO A 1 108 ? -12.753 4.995 15.643 1.00 87.50 108 PRO A N 1
ATOM 875 C CA . PRO A 1 108 ? -12.527 6.219 14.869 1.00 87.50 108 PRO A CA 1
ATOM 876 C C . PRO A 1 108 ? -11.639 5.976 13.637 1.00 87.50 108 PRO A C 1
ATOM 878 O O . PRO A 1 108 ? -11.621 6.777 12.694 1.00 87.50 108 PRO A O 1
ATOM 881 N N . VAL A 1 109 ? -10.903 4.862 13.619 1.00 87.94 109 VAL A N 1
ATOM 882 C CA . VAL A 1 109 ? -10.035 4.451 12.519 1.00 87.94 109 VAL A CA 1
ATOM 883 C C . VAL A 1 109 ? -10.767 3.562 11.514 1.00 87.94 109 VAL A C 1
ATOM 885 O O . VAL A 1 109 ? -10.647 3.787 10.306 1.00 87.94 109 VAL A O 1
ATOM 888 N N . HIS A 1 110 ? -11.512 2.560 11.985 1.00 81.25 110 HIS A N 1
ATOM 889 C CA . HIS A 1 110 ? -12.138 1.547 11.133 1.00 81.25 110 HIS A CA 1
ATOM 890 C C . HIS A 1 110 ? -13.661 1.623 11.191 1.00 81.25 110 HIS A C 1
ATOM 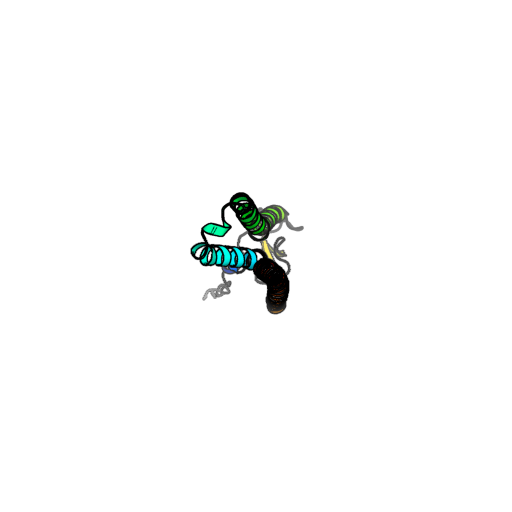892 O O . HIS A 1 110 ? -14.303 1.251 12.172 1.00 81.25 110 HIS A O 1
ATOM 898 N N . LYS A 1 111 ? -14.268 2.035 10.074 1.00 82.81 111 LYS A N 1
ATOM 899 C CA . LYS A 1 111 ? -15.727 2.020 9.945 1.00 82.81 111 LYS A CA 1
ATOM 900 C C . LYS A 1 111 ? -16.259 0.592 10.081 1.00 82.81 111 LYS A C 1
ATOM 902 O O . LYS A 1 111 ? -15.737 -0.333 9.467 1.00 82.81 111 LYS A O 1
ATOM 907 N N . GLY A 1 112 ? -17.340 0.445 10.843 1.00 82.56 112 GLY A N 1
ATOM 908 C CA . GLY A 1 112 ? -1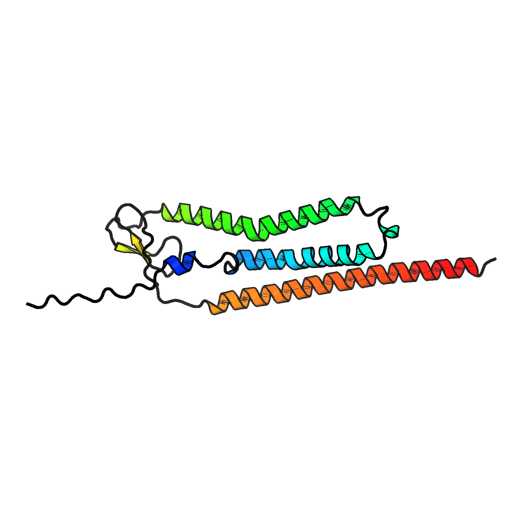8.036 -0.832 11.013 1.00 82.56 112 GLY A CA 1
ATOM 909 C C . GLY A 1 112 ? -17.435 -1.755 12.071 1.00 82.56 112 GLY A C 1
ATOM 910 O O . GLY A 1 112 ? -17.903 -2.878 12.199 1.00 82.56 112 GLY A O 1
ATOM 911 N N . VAL A 1 113 ? -16.446 -1.296 12.839 1.00 87.12 113 VAL A N 1
ATOM 912 C CA . VAL A 1 113 ? -15.857 -2.038 13.959 1.00 87.12 113 VAL A CA 1
ATOM 913 C C . VAL A 1 113 ? -16.037 -1.232 15.249 1.00 87.12 113 VAL A C 1
ATOM 915 O O . VAL A 1 113 ? -16.184 -0.009 15.189 1.00 87.12 113 VAL A O 1
ATOM 918 N N . GLN A 1 114 ? -16.081 -1.897 16.405 1.00 91.75 114 GLN A N 1
ATOM 919 C CA . GLN A 1 114 ? -16.097 -1.228 17.707 1.00 91.75 114 GLN A CA 1
ATOM 920 C C . GLN A 1 114 ? -14.762 -1.418 18.431 1.00 91.75 114 GLN A C 1
ATOM 922 O O . GLN A 1 114 ? -14.195 -2.504 18.388 1.00 91.75 114 GLN A O 1
ATOM 927 N N . ARG A 1 115 ? -14.275 -0.389 19.119 1.00 92.38 115 ARG A N 1
ATOM 928 C CA . ARG A 1 115 ? -13.052 -0.410 19.932 1.00 92.38 115 ARG A CA 1
ATOM 929 C C . ARG A 1 115 ? -13.390 -0.030 21.369 1.00 92.38 115 ARG A C 1
ATOM 931 O O . ARG A 1 115 ? -14.276 0.798 21.585 1.00 92.38 115 ARG A O 1
ATOM 938 N N . LEU A 1 116 ? -12.719 -0.650 22.334 1.00 93.19 116 LEU A N 1
ATOM 939 C CA . LEU A 1 116 ? -12.898 -0.327 23.744 1.00 93.19 116 LEU A CA 1
ATOM 940 C C . LEU A 1 116 ? -12.174 0.988 24.077 1.00 93.19 116 LEU A C 1
ATOM 942 O O . LEU A 1 116 ? -10.972 1.129 23.839 1.00 93.19 116 LEU A O 1
ATOM 946 N N . TRP A 1 117 ? -12.927 1.939 24.618 1.00 95.38 117 TRP A N 1
ATOM 947 C CA . TRP A 1 117 ? -12.435 3.132 25.301 1.00 95.38 117 TRP A CA 1
ATOM 948 C C . TRP A 1 117 ? -12.394 2.834 26.798 1.00 95.38 117 TRP A C 1
ATOM 950 O O . TRP A 1 117 ? -13.406 2.406 27.353 1.00 95.38 117 TRP A O 1
ATOM 960 N N . ASP A 1 118 ? -11.257 3.042 27.452 1.00 94.31 118 ASP A N 1
ATOM 961 C CA . ASP A 1 118 ? -11.091 2.750 28.885 1.00 94.31 118 ASP A CA 1
ATOM 962 C C . ASP A 1 118 ? -11.461 3.929 29.805 1.00 94.31 118 ASP A C 1
ATOM 964 O O . ASP A 1 118 ? -11.421 3.804 31.027 1.00 94.31 118 ASP A O 1
ATOM 968 N N . GLY A 1 119 ? -11.849 5.068 29.223 1.00 94.12 119 GLY A N 1
ATOM 969 C CA . GLY A 1 119 ? -12.114 6.321 29.932 1.00 94.12 119 GLY A CA 1
ATOM 970 C C . GLY A 1 119 ? -11.046 7.394 29.703 1.00 94.12 119 GLY A C 1
ATOM 971 O O . GLY A 1 119 ? -11.346 8.583 29.826 1.00 94.12 119 GLY A O 1
ATOM 972 N N . GLN A 1 120 ? -9.830 7.009 29.318 1.00 93.44 120 GLN A N 1
ATOM 973 C CA . GLN A 1 120 ? -8.692 7.904 29.093 1.00 93.44 120 GLN A CA 1
ATOM 974 C C . GLN A 1 120 ? -8.130 7.799 27.675 1.00 93.44 120 GLN A C 1
ATOM 976 O O . GLN A 1 120 ? -7.831 8.832 27.065 1.00 93.44 120 GLN A O 1
ATOM 981 N N . GLU A 1 121 ? -8.021 6.584 27.145 1.00 93.94 121 GLU A N 1
ATOM 982 C CA . GLU A 1 121 ? -7.479 6.281 25.831 1.00 93.94 121 GLU A CA 1
ATOM 983 C C . GLU A 1 121 ? -8.204 5.125 25.118 1.00 93.94 121 GLU A C 1
ATOM 985 O O . GLU A 1 121 ? -9.019 4.373 25.664 1.00 93.94 121 GLU A O 1
ATOM 990 N N . TRP A 1 122 ? -7.950 5.028 23.813 1.00 92.31 122 TRP A N 1
ATOM 991 C CA . TRP A 1 122 ? -8.438 3.914 23.012 1.00 92.31 122 TRP A CA 1
ATOM 992 C C . TRP A 1 122 ? -7.518 2.717 23.207 1.00 92.31 122 TRP A C 1
ATOM 994 O O . TRP A 1 122 ? -6.337 2.778 22.870 1.00 92.31 122 TRP A O 1
ATOM 1004 N N . THR A 1 123 ? -8.081 1.604 23.658 1.00 92.12 123 THR A N 1
ATOM 1005 C CA . THR A 1 123 ? -7.322 0.371 23.874 1.00 92.12 123 THR A CA 1
ATOM 1006 C C . THR A 1 123 ? -7.071 -0.390 22.563 1.00 92.12 123 THR A C 1
ATOM 1008 O O . THR A 1 123 ? -7.618 -0.091 21.488 1.00 92.12 123 THR A O 1
ATOM 1011 N N . THR A 1 124 ? -6.231 -1.421 22.640 1.00 88.06 124 THR A N 1
ATOM 1012 C CA . THR A 1 124 ? -6.011 -2.374 21.544 1.00 88.06 124 THR A CA 1
ATOM 1013 C C . THR A 1 124 ? -7.166 -3.359 21.376 1.00 88.06 124 THR A C 1
ATOM 1015 O O . THR A 1 124 ? -7.251 -3.994 20.326 1.00 88.06 124 THR A O 1
ATOM 1018 N N . GLU A 1 125 ? -8.083 -3.455 22.343 1.00 87.56 125 GLU A N 1
ATOM 1019 C CA . GLU A 1 125 ? -9.233 -4.350 22.269 1.00 87.56 125 GLU A CA 1
ATOM 1020 C C . GLU A 1 125 ? -10.273 -3.841 21.268 1.00 87.56 125 GLU A C 1
ATOM 1022 O O . GLU A 1 125 ? -10.806 -2.727 21.348 1.00 87.56 125 GLU A O 1
ATOM 1027 N N . VAL A 1 126 ? -10.588 -4.697 20.301 1.00 88.19 126 VAL A N 1
ATOM 1028 C CA . VAL A 1 126 ? -11.516 -4.404 19.215 1.00 88.19 126 VAL A CA 1
ATOM 1029 C C . VAL A 1 126 ? -12.544 -5.520 19.138 1.00 88.19 126 VAL A C 1
ATOM 1031 O O . VAL A 1 126 ? -12.216 -6.700 19.046 1.00 88.19 126 VAL A O 1
ATOM 1034 N N . LYS A 1 127 ? -13.814 -5.138 19.124 1.00 85.75 127 LYS A N 1
ATOM 1035 C CA . LYS A 1 127 ? -14.933 -6.034 18.884 1.00 85.75 127 LYS A CA 1
ATOM 1036 C C . LYS A 1 127 ? -15.260 -6.013 17.398 1.00 85.75 127 LYS A C 1
ATOM 1038 O O . LYS A 1 127 ? -15.703 -4.992 16.859 1.00 85.75 127 LYS A O 1
ATOM 1043 N N . ALA A 1 128 ? -15.024 -7.143 16.732 1.00 75.81 128 ALA A N 1
ATOM 1044 C CA . ALA A 1 128 ? -15.324 -7.305 15.317 1.00 75.81 128 ALA A CA 1
ATOM 1045 C C . ALA A 1 128 ? -16.805 -6.985 15.057 1.00 75.81 128 ALA A C 1
ATOM 1047 O O . ALA A 1 128 ? -17.702 -7.644 15.584 1.00 75.81 128 ALA A O 1
ATOM 1048 N N . GLY A 1 129 ? -17.074 -5.961 14.247 1.00 73.00 129 GLY A N 1
ATOM 1049 C CA . GLY A 1 129 ? -18.412 -5.789 13.693 1.00 73.00 129 GLY A CA 1
ATOM 1050 C C . GLY A 1 129 ? -18.676 -6.846 12.624 1.00 73.00 129 GLY A C 1
ATOM 1051 O O . GLY A 1 129 ? -17.741 -7.471 12.116 1.00 73.00 129 GLY A O 1
ATOM 1052 N N . ARG A 1 130 ? -19.952 -7.059 12.267 1.00 64.12 130 ARG A N 1
ATOM 1053 C CA . ARG A 1 130 ? -20.313 -7.944 11.147 1.00 64.12 130 ARG A CA 1
ATOM 1054 C C . ARG A 1 130 ? -19.519 -7.514 9.913 1.00 64.12 130 ARG A C 1
ATOM 1056 O O . ARG A 1 130 ? -19.769 -6.441 9.366 1.00 64.12 130 ARG A O 1
ATOM 1063 N N . ARG A 1 131 ? -18.549 -8.341 9.506 1.00 59.34 131 ARG A N 1
ATOM 1064 C CA . ARG A 1 131 ? -17.722 -8.107 8.319 1.00 59.34 131 ARG A CA 1
ATOM 1065 C C . ARG A 1 131 ? -18.647 -7.931 7.121 1.00 59.34 131 ARG A C 1
ATOM 1067 O O . ARG A 1 131 ? -19.362 -8.861 6.760 1.00 59.34 131 ARG A O 1
ATOM 1074 N N . LYS A 1 132 ? -18.625 -6.745 6.518 1.00 54.75 132 LYS A N 1
ATOM 1075 C CA . LYS A 1 132 ? -19.284 -6.482 5.243 1.00 54.75 132 LYS A CA 1
ATOM 1076 C C . LYS A 1 132 ? -18.201 -6.367 4.170 1.00 54.75 132 LYS A C 1
ATOM 1078 O O . LYS A 1 132 ? -17.436 -5.411 4.156 1.00 54.75 132 LYS A O 1
ATOM 1083 N N . ASP A 1 133 ? -18.132 -7.405 3.346 1.00 56.38 133 ASP A N 1
ATOM 1084 C CA . ASP A 1 133 ? -17.598 -7.448 1.984 1.00 56.38 133 ASP A CA 1
ATOM 1085 C C . ASP A 1 133 ? -16.131 -7.035 1.733 1.00 56.38 133 ASP A C 1
ATOM 1087 O O . ASP A 1 133 ? -15.833 -5.994 1.153 1.00 56.38 133 ASP A O 1
ATOM 1091 N N . VAL A 1 134 ? -15.204 -7.955 2.019 1.00 59.84 134 VAL A N 1
ATOM 1092 C CA . VAL A 1 134 ? -13.828 -7.952 1.472 1.00 59.84 134 VAL A CA 1
ATOM 1093 C C . VAL A 1 134 ? -13.721 -8.274 -0.045 1.00 59.84 134 VAL A C 1
ATOM 1095 O O . VAL A 1 134 ? -12.810 -7.739 -0.682 1.00 59.84 134 VAL A O 1
ATOM 1098 N N . PRO A 1 135 ? -14.603 -9.070 -0.702 1.00 68.44 135 PRO A N 1
ATOM 1099 C CA . PRO A 1 135 ? -14.320 -9.559 -2.057 1.00 68.44 135 PRO A CA 1
ATOM 1100 C C . PRO A 1 135 ? -14.326 -8.461 -3.130 1.00 68.44 135 PRO A C 1
ATOM 1102 O O . PRO A 1 135 ? -13.629 -8.574 -4.137 1.00 68.44 135 PRO A O 1
ATOM 1105 N N . ARG A 1 136 ? -15.049 -7.357 -2.910 1.00 73.06 136 ARG A N 1
ATOM 1106 C CA . ARG A 1 136 ? -15.183 -6.287 -3.910 1.00 73.06 136 ARG A CA 1
ATOM 1107 C C . ARG A 1 136 ? -13.902 -5.463 -4.089 1.00 73.06 136 ARG A C 1
ATOM 1109 O O . ARG A 1 136 ? -13.639 -4.988 -5.189 1.00 73.06 136 ARG A O 1
ATOM 1116 N N . MET A 1 137 ? -13.098 -5.311 -3.033 1.00 65.94 137 MET A N 1
ATOM 1117 C CA . MET A 1 137 ? -11.828 -4.573 -3.109 1.00 65.94 137 MET A CA 1
ATOM 1118 C C . MET A 1 137 ? -10.734 -5.376 -3.810 1.00 65.94 137 MET A C 1
ATOM 1120 O O . MET A 1 137 ? -10.039 -4.827 -4.661 1.00 65.94 137 MET A O 1
ATOM 1124 N N . VAL A 1 138 ? -10.614 -6.673 -3.505 1.00 74.06 138 VAL A N 1
ATOM 1125 C CA . VAL A 1 138 ? -9.640 -7.561 -4.165 1.00 74.06 138 VAL A CA 1
ATOM 1126 C C . VAL A 1 138 ? -9.934 -7.656 -5.663 1.00 74.06 138 VAL A C 1
ATOM 1128 O O . VAL A 1 138 ? -9.022 -7.570 -6.480 1.00 74.06 138 VAL A O 1
ATOM 1131 N N . PHE A 1 139 ? -11.216 -7.737 -6.028 1.00 75.88 139 PHE A N 1
ATOM 1132 C CA . PHE A 1 139 ? -11.644 -7.724 -7.423 1.00 75.88 139 PHE A CA 1
ATOM 1133 C C . PHE A 1 139 ? -11.197 -6.454 -8.163 1.00 75.88 139 PHE A C 1
ATOM 1135 O O . PHE A 1 139 ? -10.582 -6.545 -9.222 1.00 75.88 139 PHE A O 1
ATOM 1142 N N . MET A 1 140 ? -11.440 -5.269 -7.589 1.00 76.44 140 MET A N 1
ATOM 1143 C CA . MET A 1 140 ? -11.039 -4.004 -8.218 1.00 76.44 140 MET A CA 1
ATOM 1144 C C . MET A 1 140 ? -9.519 -3.881 -8.362 1.00 76.44 140 MET A C 1
ATOM 1146 O O . MET A 1 140 ? -9.048 -3.421 -9.399 1.00 76.44 140 MET A O 1
ATOM 1150 N N . ALA A 1 141 ? -8.749 -4.338 -7.369 1.00 74.25 141 ALA A N 1
ATOM 1151 C CA . ALA A 1 141 ? -7.289 -4.377 -7.457 1.00 74.25 141 ALA A CA 1
ATOM 1152 C C . ALA A 1 141 ? -6.811 -5.244 -8.635 1.00 74.25 141 ALA A C 1
ATOM 1154 O O . ALA A 1 141 ? -5.947 -4.823 -9.403 1.00 74.25 141 ALA A O 1
ATOM 1155 N N . GLY A 1 142 ? -7.422 -6.421 -8.815 1.00 76.12 142 GLY A N 1
ATOM 1156 C CA . GLY A 1 142 ? -7.146 -7.305 -9.947 1.00 76.12 142 GLY A CA 1
ATOM 1157 C C . GLY A 1 142 ? -7.476 -6.666 -11.298 1.00 76.12 142 GLY A C 1
ATOM 1158 O O . GLY A 1 142 ? -6.673 -6.745 -12.223 1.00 76.12 142 GLY A O 1
ATOM 1159 N N . VAL A 1 143 ? -8.610 -5.966 -11.412 1.00 78.50 143 VAL A N 1
ATOM 1160 C CA . VAL A 1 143 ? -8.986 -5.254 -12.648 1.00 78.50 143 VAL A CA 1
ATOM 1161 C C . VAL A 1 143 ? -7.974 -4.157 -12.985 1.00 78.50 143 VAL A C 1
ATOM 1163 O O . VAL A 1 143 ? -7.503 -4.088 -14.119 1.00 78.50 143 VAL A O 1
ATOM 1166 N N . PHE A 1 144 ? -7.584 -3.336 -12.005 1.00 77.44 144 PHE A N 1
ATOM 1167 C CA . PHE A 1 144 ? -6.568 -2.297 -12.209 1.00 77.44 144 PHE A CA 1
ATOM 1168 C C . PHE A 1 144 ? -5.215 -2.880 -12.626 1.00 77.44 144 PHE A C 1
ATOM 1170 O O . PHE A 1 144 ? -4.563 -2.324 -13.509 1.00 77.44 144 PHE A O 1
ATOM 1177 N N . PHE A 1 145 ? -4.815 -4.013 -12.044 1.00 78.38 145 PHE A N 1
ATOM 1178 C CA . PHE A 1 145 ? -3.592 -4.712 -12.433 1.00 78.38 145 PHE A CA 1
ATOM 1179 C C . PHE A 1 145 ? -3.604 -5.112 -13.909 1.00 78.38 145 PHE A C 1
ATOM 1181 O O . PHE A 1 145 ? -2.666 -4.797 -14.640 1.00 78.38 145 PHE A O 1
ATOM 1188 N N . VAL A 1 146 ? -4.683 -5.754 -14.360 1.00 77.62 146 VAL A N 1
ATOM 1189 C CA . VAL A 1 146 ? -4.815 -6.206 -15.750 1.00 77.62 146 VAL A CA 1
ATOM 1190 C C . VAL A 1 146 ? -4.808 -5.020 -16.716 1.00 77.62 146 VAL A C 1
ATOM 1192 O O . VAL A 1 146 ? -4.113 -5.069 -17.728 1.00 77.62 146 VAL A O 1
ATOM 1195 N N . VAL A 1 147 ? -5.512 -3.930 -16.397 1.00 79.25 147 VAL A N 1
ATOM 1196 C CA . VAL A 1 147 ? -5.525 -2.723 -17.241 1.00 79.25 147 VAL A CA 1
ATOM 1197 C C . VAL A 1 147 ? -4.132 -2.093 -17.339 1.00 79.25 147 VAL A C 1
ATOM 1199 O O . VAL A 1 147 ? -3.684 -1.798 -18.446 1.00 79.25 147 VAL A O 1
ATOM 1202 N N . SER A 1 148 ? -3.413 -1.938 -16.221 1.00 75.50 148 SER A N 1
ATOM 1203 C CA . SER A 1 148 ? -2.034 -1.425 -16.240 1.00 75.50 148 SER A CA 1
ATOM 1204 C C . SER A 1 148 ? -1.095 -2.315 -17.052 1.00 75.50 148 SER A C 1
ATOM 1206 O O . SER A 1 148 ? -0.287 -1.803 -17.825 1.00 75.50 148 SER A O 1
ATOM 1208 N N . LEU A 1 149 ? -1.218 -3.639 -16.924 1.00 77.56 149 LEU A N 1
ATOM 1209 C CA . LEU A 1 149 ? -0.411 -4.589 -17.689 1.00 77.56 149 LEU A CA 1
ATOM 1210 C C . LEU A 1 149 ? -0.654 -4.439 -19.199 1.00 77.56 149 LEU A C 1
ATOM 1212 O O . LEU A 1 149 ? 0.296 -4.369 -19.976 1.00 77.56 149 LEU A O 1
ATOM 1216 N N . LEU A 1 150 ? -1.921 -4.344 -19.611 1.00 77.88 150 LEU A N 1
ATOM 1217 C CA . LEU A 1 150 ? -2.301 -4.183 -21.015 1.00 77.88 150 LEU A CA 1
ATOM 1218 C C . LEU A 1 150 ? -1.800 -2.856 -21.596 1.00 77.88 150 LEU A C 1
ATOM 1220 O O . LEU A 1 150 ? -1.272 -2.838 -22.707 1.00 77.88 150 LEU A O 1
ATOM 1224 N N . LEU A 1 151 ? -1.907 -1.757 -20.843 1.00 75.00 151 LEU A N 1
ATOM 1225 C CA . LEU A 1 151 ? -1.382 -0.456 -21.266 1.00 75.00 151 LEU A CA 1
ATOM 1226 C C . LEU A 1 151 ? 0.148 -0.469 -21.382 1.00 75.00 151 LEU A C 1
ATOM 1228 O O . LEU A 1 151 ? 0.690 0.042 -22.363 1.00 75.00 151 LEU A O 1
ATOM 1232 N N . GLY A 1 152 ? 0.839 -1.100 -20.428 1.00 73.62 152 GLY A N 1
ATOM 1233 C CA . GLY A 1 152 ? 2.291 -1.271 -20.466 1.00 73.62 152 GLY A CA 1
ATOM 1234 C C . GLY A 1 152 ? 2.749 -2.064 -21.692 1.00 73.62 152 GLY A C 1
ATOM 1235 O O . GLY A 1 152 ? 3.638 -1.625 -22.424 1.00 73.62 152 GLY A O 1
ATOM 1236 N N . LEU A 1 153 ? 2.098 -3.194 -21.981 1.00 77.06 153 LEU A N 1
ATOM 1237 C CA . LEU A 1 153 ? 2.385 -4.011 -23.166 1.00 77.06 153 LEU A CA 1
ATOM 1238 C C . LEU A 1 153 ? 2.095 -3.255 -24.472 1.00 77.06 153 LEU A C 1
ATOM 1240 O O . LEU A 1 153 ? 2.906 -3.290 -25.401 1.00 77.06 153 LEU A O 1
ATOM 1244 N N . GLY A 1 154 ? 0.986 -2.515 -24.535 1.00 76.44 154 GLY A N 1
ATOM 1245 C CA . GLY A 1 154 ? 0.634 -1.690 -25.693 1.00 76.44 154 GLY A CA 1
ATOM 1246 C C . GLY A 1 154 ? 1.692 -0.627 -26.003 1.00 76.44 154 GLY A C 1
ATOM 1247 O O . GLY A 1 154 ? 2.143 -0.513 -27.142 1.00 76.44 154 GLY A O 1
ATOM 1248 N N . ALA A 1 155 ? 2.166 0.099 -24.989 1.00 72.00 155 ALA A N 1
ATOM 1249 C CA . ALA A 1 155 ? 3.239 1.080 -25.163 1.00 72.00 155 ALA A CA 1
ATOM 1250 C C . ALA A 1 155 ? 4.564 0.427 -25.605 1.00 72.00 155 ALA A C 1
ATOM 1252 O O . ALA A 1 155 ? 5.260 0.955 -26.473 1.00 72.00 155 ALA A O 1
ATOM 1253 N N . SER A 1 156 ? 4.877 -0.752 -25.058 1.00 72.38 156 SER A N 1
ATOM 1254 C CA . SER A 1 156 ? 6.097 -1.507 -25.375 1.00 72.38 156 SER A CA 1
ATOM 1255 C C . SER A 1 156 ? 6.151 -1.937 -26.843 1.00 72.38 156 SER A C 1
ATOM 1257 O O . SER A 1 156 ? 7.174 -1.783 -27.508 1.00 72.38 156 SER A O 1
ATOM 1259 N N . THR A 1 157 ? 5.040 -2.461 -27.370 1.00 79.62 157 THR A N 1
ATOM 1260 C CA . THR A 1 157 ? 4.962 -2.929 -28.767 1.00 79.62 157 THR A CA 1
ATOM 1261 C C . THR A 1 157 ? 5.102 -1.786 -29.766 1.00 79.62 157 THR A C 1
ATOM 1263 O O . THR A 1 157 ? 5.800 -1.934 -30.768 1.00 79.62 157 THR A O 1
ATOM 1266 N N . LYS A 1 158 ? 4.518 -0.618 -29.471 1.00 78.00 158 LYS A N 1
ATOM 1267 C CA . LYS A 1 158 ? 4.671 0.575 -30.309 1.00 78.00 158 LYS A CA 1
ATOM 1268 C C . LYS A 1 158 ? 6.136 1.012 -30.408 1.00 78.00 158 LYS A C 1
ATOM 1270 O O . LYS A 1 158 ? 6.631 1.208 -31.514 1.00 78.00 158 LYS A O 1
ATOM 1275 N N . ALA A 1 159 ? 6.836 1.084 -29.275 1.00 71.94 159 ALA A N 1
ATOM 1276 C CA . ALA A 1 159 ? 8.251 1.454 -29.244 1.00 71.94 159 ALA A CA 1
ATOM 1277 C C . ALA A 1 159 ? 9.139 0.455 -30.012 1.00 71.94 159 ALA A C 1
ATOM 1279 O O . ALA A 1 159 ? 10.072 0.857 -30.707 1.00 71.94 159 ALA A O 1
ATOM 1280 N N . LEU A 1 160 ? 8.835 -0.846 -29.930 1.00 75.44 160 LEU A N 1
ATOM 1281 C CA . LEU A 1 160 ? 9.546 -1.878 -30.693 1.00 75.44 160 LEU A CA 1
ATOM 1282 C C . LEU A 1 160 ? 9.338 -1.732 -32.205 1.00 75.44 160 LEU A C 1
ATOM 1284 O O . LEU A 1 160 ? 10.308 -1.825 -32.956 1.00 75.44 160 LEU A O 1
ATOM 1288 N N . ASN A 1 161 ? 8.108 -1.464 -32.649 1.00 83.06 161 ASN A N 1
ATOM 1289 C CA . ASN A 1 161 ? 7.811 -1.264 -34.068 1.00 83.06 161 ASN A CA 1
ATOM 1290 C C . ASN A 1 161 ? 8.518 -0.021 -34.624 1.00 83.06 161 ASN A C 1
ATOM 1292 O O . ASN A 1 161 ? 9.132 -0.088 -35.688 1.00 83.06 161 ASN A O 1
ATOM 1296 N N . GLU A 1 162 ? 8.501 1.095 -33.891 1.00 82.44 162 GLU A N 1
ATOM 1297 C CA . GLU A 1 162 ? 9.219 2.313 -34.286 1.00 82.44 162 GLU A CA 1
ATOM 1298 C C . GLU A 1 162 ? 10.730 2.049 -34.415 1.00 82.44 162 GLU A C 1
ATOM 1300 O O . GLU A 1 162 ? 11.338 2.401 -35.428 1.00 82.44 162 GLU A O 1
ATOM 1305 N N . ALA A 1 163 ? 11.330 1.322 -33.468 1.00 76.44 163 ALA A N 1
ATOM 1306 C CA . ALA A 1 163 ? 12.743 0.951 -33.535 1.00 76.44 163 ALA A CA 1
ATOM 1307 C C . ALA A 1 163 ? 13.081 0.060 -34.749 1.00 76.44 163 ALA A C 1
ATOM 1309 O O . ALA A 1 163 ? 14.115 0.259 -35.390 1.00 76.44 163 ALA A O 1
ATOM 1310 N N . GLN A 1 164 ? 12.212 -0.894 -35.101 1.00 82.19 164 GLN A N 1
ATOM 1311 C CA . GLN A 1 164 ? 12.410 -1.756 -36.273 1.00 82.19 164 GLN A CA 1
ATOM 1312 C C . GLN A 1 164 ? 12.314 -0.980 -37.592 1.00 82.19 164 GLN A C 1
ATOM 1314 O O . GLN A 1 164 ? 13.121 -1.210 -38.495 1.00 82.19 164 GLN A O 1
ATOM 1319 N N . THR A 1 165 ? 11.381 -0.028 -37.704 1.00 85.81 165 THR A N 1
ATOM 1320 C CA . THR A 1 165 ? 11.253 0.798 -38.920 1.00 85.81 165 THR A CA 1
ATOM 1321 C C . THR A 1 165 ? 12.495 1.653 -39.177 1.00 85.81 165 THR A C 1
ATOM 1323 O O . THR A 1 165 ? 12.942 1.758 -40.320 1.00 85.81 165 THR A O 1
ATOM 1326 N N . LEU A 1 166 ? 13.113 2.191 -38.120 1.00 83.38 166 LEU A N 1
ATOM 1327 C CA . LEU A 1 166 ? 14.356 2.958 -38.224 1.00 83.38 166 LEU A CA 1
ATOM 1328 C C . LEU A 1 166 ? 15.542 2.089 -38.672 1.00 83.38 166 LEU A C 1
ATOM 1330 O O . LEU A 1 166 ? 16.333 2.522 -39.511 1.00 83.38 166 LEU A O 1
ATOM 1334 N N . GLN A 1 167 ? 15.648 0.850 -38.176 1.00 81.50 167 GLN A N 1
ATOM 1335 C CA . GLN A 1 167 ? 16.693 -0.085 -38.616 1.00 81.50 167 GLN A CA 1
ATOM 1336 C C . GLN A 1 167 ? 16.520 -0.509 -40.081 1.00 81.50 167 GLN A C 1
ATOM 1338 O O . GLN A 1 167 ? 17.497 -0.538 -40.831 1.00 81.50 167 GLN A O 1
ATOM 1343 N N . GLY A 1 168 ? 15.286 -0.790 -40.512 1.00 85.00 168 GLY A N 1
ATOM 1344 C CA . GLY A 1 168 ? 14.996 -1.147 -41.904 1.00 85.00 168 GLY A CA 1
ATOM 1345 C C . GLY A 1 168 ? 15.319 -0.018 -42.889 1.00 85.00 168 GLY A C 1
ATOM 1346 O O . GLY A 1 168 ? 15.904 -0.266 -43.943 1.00 85.00 168 GLY A O 1
ATOM 1347 N N . GLY A 1 169 ? 15.008 1.232 -42.528 1.00 84.31 169 GLY A N 1
ATOM 1348 C CA . GLY A 1 169 ? 15.330 2.405 -43.348 1.00 84.31 169 GLY A CA 1
ATOM 1349 C C . GLY A 1 169 ? 16.836 2.635 -43.513 1.00 84.31 169 GLY A C 1
ATOM 1350 O O . GLY A 1 169 ? 17.298 2.929 -44.617 1.00 84.31 169 GLY A O 1
ATOM 1351 N N . ALA A 1 170 ? 17.616 2.442 -42.446 1.00 77.00 170 ALA A N 1
ATOM 1352 C CA . ALA A 1 170 ? 19.073 2.562 -42.501 1.00 77.00 170 ALA A CA 1
ATOM 1353 C C . ALA A 1 170 ? 19.709 1.504 -43.423 1.00 77.00 170 ALA A C 1
ATOM 1355 O O . ALA A 1 170 ? 20.577 1.831 -44.233 1.00 77.00 170 ALA A O 1
ATOM 1356 N N . ALA A 1 171 ? 19.236 0.254 -43.358 1.00 75.56 171 ALA A N 1
ATOM 1357 C CA . ALA A 1 171 ? 19.707 -0.820 -44.232 1.00 75.56 171 ALA A CA 1
ATOM 1358 C C . ALA A 1 171 ? 19.376 -0.558 -45.713 1.00 75.56 171 ALA A C 1
ATOM 1360 O O . ALA A 1 171 ? 20.216 -0.785 -46.585 1.00 75.56 171 ALA A O 1
ATOM 1361 N N . ALA A 1 172 ? 18.185 -0.024 -46.003 1.00 76.81 172 ALA A N 1
ATOM 1362 C CA . ALA A 1 172 ? 17.787 0.327 -47.365 1.00 76.81 172 ALA A CA 1
ATOM 1363 C C . ALA A 1 172 ? 18.666 1.440 -47.965 1.00 76.81 172 ALA A C 1
ATOM 1365 O O . ALA A 1 172 ? 19.075 1.334 -49.120 1.00 76.81 172 ALA A O 1
ATOM 1366 N N . MET A 1 173 ? 19.018 2.475 -47.190 1.00 75.81 173 MET A N 1
ATOM 1367 C CA . MET A 1 173 ? 19.917 3.532 -47.675 1.00 75.81 173 MET A CA 1
ATOM 1368 C C . MET A 1 173 ? 21.350 3.036 -47.903 1.00 75.81 173 MET A C 1
ATOM 1370 O O . MET A 1 173 ? 21.971 3.433 -48.887 1.00 75.81 173 MET A O 1
ATOM 1374 N N . ALA A 1 174 ? 21.859 2.141 -47.049 1.00 73.19 174 ALA A N 1
ATOM 1375 C CA . ALA A 1 174 ? 23.192 1.557 -47.213 1.00 73.19 174 ALA A CA 1
ATOM 1376 C C . ALA A 1 174 ? 23.322 0.693 -48.486 1.00 73.19 174 ALA A C 1
ATOM 1378 O O . ALA A 1 174 ? 24.394 0.632 -49.085 1.00 73.19 174 ALA A O 1
ATOM 1379 N N . GLY A 1 175 ? 22.235 0.054 -48.934 1.00 72.44 175 GLY A N 1
ATOM 1380 C CA . GLY A 1 175 ? 22.217 -0.703 -50.191 1.00 72.44 175 GLY A CA 1
ATOM 1381 C C . GLY A 1 175 ? 22.263 0.177 -51.448 1.00 72.44 175 GLY A C 1
ATOM 1382 O O . GLY A 1 175 ? 22.864 -0.209 -52.448 1.00 72.44 175 GLY A O 1
ATOM 1383 N N . VAL A 1 176 ? 21.674 1.379 -51.404 1.00 75.75 176 VAL A N 1
ATOM 1384 C CA . VAL A 1 176 ? 21.608 2.297 -52.560 1.00 75.75 176 VAL A CA 1
ATOM 1385 C C . VAL A 1 176 ? 22.964 2.944 -52.861 1.00 75.75 176 VAL A C 1
ATOM 1387 O O . VAL A 1 176 ? 23.281 3.191 -54.024 1.00 75.75 176 VAL A O 1
ATOM 1390 N N . THR A 1 177 ? 23.796 3.190 -51.849 1.00 73.12 177 THR A N 1
ATOM 1391 C CA . THR A 1 177 ? 25.152 3.729 -52.046 1.00 73.12 177 THR A CA 1
ATOM 1392 C C . THR A 1 177 ? 26.121 2.720 -52.661 1.00 73.12 177 THR A C 1
ATOM 1394 O O . THR A 1 177 ? 27.050 3.138 -53.344 1.00 73.12 177 THR A O 1
ATOM 1397 N N . PHE A 1 178 ? 25.896 1.413 -52.493 1.00 71.69 178 PHE A N 1
ATOM 1398 C CA . PHE A 1 178 ? 26.779 0.375 -53.041 1.00 71.69 178 PHE A CA 1
ATOM 1399 C C . PHE A 1 178 ? 26.601 0.120 -54.546 1.00 71.69 178 PHE A C 1
ATOM 1401 O O . PHE A 1 178 ? 27.514 -0.385 -55.185 1.00 71.69 178 PHE A O 1
ATOM 1408 N N . PHE A 1 179 ? 25.456 0.483 -55.130 1.00 67.06 179 PHE A N 1
ATOM 1409 C CA . PHE A 1 179 ? 25.154 0.241 -56.551 1.00 67.06 179 PHE A CA 1
ATOM 1410 C C . PHE A 1 179 ? 25.512 1.410 -57.485 1.00 67.06 179 PHE A C 1
ATOM 1412 O O . PHE A 1 179 ? 25.174 1.378 -58.667 1.00 67.06 179 PHE A O 1
ATOM 1419 N N . ARG A 1 180 ? 26.152 2.468 -56.967 1.00 62.19 180 ARG A N 1
ATOM 1420 C CA . ARG A 1 180 ? 26.411 3.715 -57.708 1.00 62.19 180 ARG A CA 1
ATOM 1421 C C . ARG A 1 180 ? 27.894 4.009 -57.985 1.00 62.19 180 ARG A C 1
ATOM 1423 O O . ARG A 1 180 ? 28.195 5.132 -58.384 1.00 62.19 180 ARG A O 1
ATOM 1430 N N . GLY A 1 181 ? 28.786 3.039 -57.778 1.00 59.31 181 GLY A N 1
ATOM 1431 C CA . GLY A 1 181 ? 30.210 3.094 -58.143 1.00 59.31 181 GLY A CA 1
ATOM 1432 C C . GLY A 1 181 ? 30.559 1.985 -59.118 1.00 59.31 181 GLY A C 1
ATOM 1433 O O . GLY A 1 181 ? 31.424 2.239 -59.981 1.00 59.31 181 GLY A O 1
#

Foldseek 3Di:
DDDPPPPPPPQPQLCVVVVPPLCPDLQQLQLVLLLVLLVVVVVVCVVCCVVDPPVCPPPPVCVVVSVVVSVVSSCVRHVVVVVVLVVVLVVQQVDAPPDLDWDWDQRSNDGQKTFTDGSPGTDSDIHHGDDDDPPVSVVVSVVVSVVSVVVSVVVVVVVVVVVVVVVVVVVVVVVVVVVPD

Sequence (181 aa):
MKTKRMAQPVYDDPNRLYEQPLWADLWFIVGFVLVVPDVLVFVLMLVKSSFSVELTGHAIGGYPFFLGRTVTLAFLGSVLPVLIRRSSRRERLRLRPARIEPGFYQDPVHKGVQRLWDGQEWTTEVKAGRRKDVPRMVFMAGVFFVVSLLLGLGASTKALNEAQTLQGGAAAMAGVTFFRG